Protein AF-A0A0K2RCK7-F1 (afdb_monomer_lite)

Secondary structure (DSSP, 8-state):
-EETTEE----TTS--TT-EEEEETTPBP-SEEEEEEEEEEEEE-HHHHS--SPEE--TT-EE-TT-EEEEEEEEEEEEE-GGGSHHHHHHHHHHHHHHHHHHHHHHHHHHHHHHHHHHHHHHHHHHHHHHHHTTHHHHHHHH-GGGTSSS------

Sequence (157 aa):
MVRDGTAQDVDLQDVVRDDVLVLRVGDQVPADASIIDGEGLELDESLLTGESHPVSKGPGSEVLSGSSVVAGNGRARVVRVGADSFASKLTAEAKRFSMVNSEIRNSLNRILRWITWLLPPVMILVINGQMQASGGWEQAITTGSWRTASVGRSPAS

Radius of gyration: 34.97 Å; chains: 1; bounding box: 82×31×82 Å

Foldseek 3Di:
DADPNDDDDDDLQPDDAFDKDKADAFDFASAKWFFQAWDQWWKQCCVPPVDRDTDGDGHRDIDAGGIGTHDTIGMTGHHGGDCRGSVNVVVVVVVVVVVVVVVVVVVVVVVVVVCVVVVVVVVVVVVQVVQVVVPHPVCCVVVVCVVVVPPPDDDDD

Structure (mmCIF, N/CA/C/O backbone):
data_AF-A0A0K2RCK7-F1
#
_entry.id   AF-A0A0K2RCK7-F1
#
loop_
_atom_site.group_PDB
_atom_site.id
_atom_site.type_symbol
_atom_site.label_atom_id
_atom_site.label_alt_id
_atom_site.label_comp_id
_atom_site.label_asym_id
_atom_site.label_entity_id
_atom_site.label_seq_id
_atom_site.pdbx_PDB_ins_code
_atom_site.Cartn_x
_atom_site.Cartn_y
_atom_site.Cartn_z
_atom_site.occupancy
_atom_site.B_iso_or_equiv
_atom_site.auth_seq_id
_atom_site.auth_comp_id
_atom_site.auth_asym_id
_atom_site.auth_atom_id
_atom_site.pdbx_PDB_model_num
ATOM 1 N N . MET A 1 1 ? -8.152 -10.783 17.157 1.00 60.12 1 MET A N 1
ATOM 2 C CA . MET A 1 1 ? -9.585 -10.578 16.793 1.00 60.12 1 MET A CA 1
ATOM 3 C C . MET A 1 1 ? -10.462 -11.240 17.848 1.00 60.12 1 MET A C 1
ATOM 5 O O . MET A 1 1 ? -9.941 -12.082 18.566 1.00 60.12 1 MET A O 1
ATOM 9 N N . VAL A 1 2 ? -11.741 -10.881 17.995 1.00 62.03 2 VAL A N 1
ATOM 10 C CA . VAL A 1 2 ? -12.677 -11.591 18.890 1.00 62.03 2 VAL A CA 1
ATOM 11 C C . VAL A 1 2 ? -13.760 -12.263 18.056 1.00 62.03 2 VAL A C 1
ATOM 13 O O . VAL A 1 2 ? -14.594 -11.576 17.469 1.00 62.03 2 VAL A O 1
ATOM 16 N N . ARG A 1 3 ? -13.760 -13.599 18.049 1.00 55.53 3 ARG A N 1
ATOM 17 C CA . ARG A 1 3 ? -14.772 -14.448 17.403 1.00 55.53 3 ARG A CA 1
ATOM 18 C C . ARG A 1 3 ? -15.379 -15.365 18.466 1.00 55.53 3 ARG A C 1
ATOM 20 O O . ARG A 1 3 ? -14.655 -15.893 19.311 1.00 55.53 3 ARG A O 1
ATOM 27 N N . ASP A 1 4 ? -16.708 -15.452 18.512 1.00 51.56 4 ASP A N 1
ATOM 28 C CA . ASP A 1 4 ? -17.462 -16.218 19.524 1.00 51.56 4 ASP A CA 1
ATOM 29 C C . ASP A 1 4 ? -17.114 -15.875 20.990 1.00 51.56 4 ASP A C 1
ATOM 31 O O . ASP A 1 4 ? -17.177 -16.711 21.887 1.00 51.56 4 ASP A O 1
ATOM 35 N N . GLY A 1 5 ? -16.712 -14.625 21.249 1.00 55.62 5 GLY A N 1
ATOM 36 C CA . GLY A 1 5 ? -16.328 -14.159 22.588 1.00 55.62 5 GLY A CA 1
ATOM 37 C C . GLY A 1 5 ? -14.912 -14.548 23.029 1.00 55.62 5 GLY A C 1
ATOM 38 O O . GLY A 1 5 ? -14.517 -14.212 24.143 1.00 55.62 5 GLY A O 1
ATOM 39 N N . THR A 1 6 ? -14.122 -15.190 22.163 1.00 40.62 6 THR A N 1
ATOM 40 C CA . THR A 1 6 ? -12.718 -15.540 22.433 1.00 40.62 6 THR A CA 1
ATOM 41 C C . THR A 1 6 ? -11.759 -14.712 21.585 1.00 40.62 6 THR A C 1
ATOM 43 O O . THR A 1 6 ? -11.990 -14.499 20.395 1.00 40.62 6 THR A O 1
ATOM 46 N N . ALA A 1 7 ? -10.683 -14.217 22.204 1.00 55.34 7 ALA A N 1
ATOM 47 C CA . ALA A 1 7 ? -9.612 -13.537 21.487 1.00 55.34 7 ALA A CA 1
ATOM 48 C C . ALA A 1 7 ? -8.746 -14.579 20.765 1.00 55.34 7 ALA A C 1
ATOM 50 O O . ALA A 1 7 ? -8.144 -15.428 21.418 1.00 55.34 7 ALA A O 1
ATOM 51 N N . GLN A 1 8 ? -8.699 -14.517 19.436 1.00 58.69 8 GLN A N 1
ATOM 52 C CA . GLN A 1 8 ? -7.901 -15.410 18.597 1.00 58.69 8 GLN A CA 1
ATOM 53 C C . GLN A 1 8 ? -7.048 -14.593 17.622 1.00 58.69 8 GLN A C 1
ATOM 55 O O . GLN A 1 8 ? -7.506 -13.568 17.093 1.00 58.69 8 GLN A O 1
ATOM 60 N N . ASP A 1 9 ? -5.813 -15.048 17.414 1.00 56.22 9 ASP A N 1
ATOM 61 C CA . ASP A 1 9 ? -4.988 -14.641 16.278 1.00 56.22 9 ASP A CA 1
ATOM 62 C C . ASP A 1 9 ? -5.434 -15.458 15.073 1.00 56.22 9 ASP A C 1
ATOM 64 O O . ASP A 1 9 ? -5.393 -16.688 15.088 1.00 56.22 9 ASP A O 1
ATOM 68 N N . VAL A 1 10 ? -5.941 -14.761 14.066 1.00 60.69 10 VAL A N 1
ATOM 69 C CA . VAL A 1 10 ? -6.530 -15.342 12.863 1.00 60.69 10 VAL A CA 1
ATOM 70 C C . VAL A 1 10 ? -5.752 -14.781 11.682 1.00 60.69 10 VAL A C 1
ATOM 72 O O . VAL A 1 10 ? -5.431 -13.591 11.667 1.00 60.69 10 VAL A O 1
ATOM 75 N N . ASP A 1 11 ? -5.411 -15.644 10.728 1.00 58.84 11 ASP A N 1
ATOM 76 C CA . ASP A 1 11 ? -4.653 -15.258 9.540 1.00 58.84 11 ASP A CA 1
ATOM 77 C C . ASP A 1 11 ? -5.452 -14.225 8.720 1.00 58.84 11 ASP A C 1
ATOM 79 O O . ASP A 1 11 ? -6.686 -14.218 8.719 1.00 58.84 11 ASP A O 1
ATOM 83 N N . LEU A 1 12 ? -4.756 -13.344 7.999 1.00 59.97 12 LEU A N 1
ATOM 84 C CA . LEU A 1 12 ? -5.340 -12.254 7.199 1.00 59.97 12 LEU A CA 1
ATOM 85 C C . LEU A 1 12 ? -6.412 -12.743 6.207 1.00 59.97 12 LEU A C 1
ATOM 87 O O . LEU A 1 12 ? -7.308 -11.995 5.821 1.00 59.97 12 LEU A O 1
ATOM 91 N N . GLN A 1 13 ? -6.300 -14.002 5.796 1.00 59.56 13 GLN A N 1
ATOM 92 C CA . GLN A 1 13 ? -7.151 -14.688 4.821 1.00 59.56 13 GLN A CA 1
ATOM 93 C C . GLN A 1 13 ? -8.458 -15.229 5.425 1.00 59.56 13 GLN A C 1
ATOM 95 O O . GLN A 1 13 ? -9.406 -15.475 4.682 1.00 59.56 13 GLN A O 1
ATOM 100 N N . ASP A 1 14 ? -8.535 -15.350 6.750 1.00 64.81 14 ASP A N 1
ATOM 101 C CA . ASP A 1 14 ? -9.687 -15.904 7.470 1.00 64.81 14 ASP A CA 1
ATOM 102 C C . ASP A 1 14 ? -10.597 -14.814 8.075 1.00 64.81 14 ASP A C 1
ATOM 104 O O . ASP A 1 14 ? -11.616 -15.126 8.701 1.00 64.81 14 ASP A O 1
ATOM 108 N N . VAL A 1 15 ? -10.253 -13.534 7.872 1.00 72.88 15 VAL A N 1
ATOM 109 C CA . VAL A 1 15 ? -11.045 -12.377 8.316 1.00 72.88 15 VAL A CA 1
ATOM 110 C C . VAL A 1 15 ? -12.307 -12.253 7.470 1.00 72.88 15 VAL A C 1
ATOM 112 O O . VAL A 1 15 ? -12.238 -12.101 6.246 1.00 72.88 15 VAL A O 1
ATOM 115 N N . VAL A 1 16 ? -13.470 -12.252 8.119 1.00 77.88 16 VAL A N 1
ATOM 116 C CA . VAL A 1 16 ? -14.769 -12.074 7.464 1.00 77.88 16 VAL A CA 1
ATOM 117 C C . VAL A 1 16 ? -15.448 -10.776 7.886 1.00 77.88 16 VAL A C 1
ATOM 119 O O . VAL A 1 16 ? -15.090 -10.113 8.859 1.00 77.88 16 VAL A O 1
ATOM 122 N N . ARG A 1 17 ? -16.436 -10.366 7.088 1.00 81.81 17 ARG A N 1
ATOM 123 C CA . ARG A 1 17 ? -17.260 -9.196 7.390 1.00 81.81 17 ARG A CA 1
ATOM 124 C C . ARG A 1 17 ? -17.952 -9.370 8.744 1.00 81.81 17 ARG A C 1
ATOM 126 O O . ARG A 1 17 ? -18.336 -10.481 9.090 1.00 81.81 17 ARG A O 1
ATOM 133 N N . ASP A 1 18 ? -18.125 -8.263 9.461 1.00 82.25 18 ASP A N 1
ATOM 134 C CA . ASP A 1 18 ? -18.703 -8.194 10.809 1.00 82.25 18 ASP A CA 1
ATOM 135 C C . ASP A 1 18 ? -17.843 -8.782 11.941 1.00 82.25 18 ASP A C 1
ATOM 137 O O . ASP A 1 18 ? -18.234 -8.674 13.107 1.00 82.25 18 ASP A O 1
ATOM 141 N N . ASP A 1 19 ? -16.641 -9.292 11.649 1.00 83.56 19 ASP A N 1
ATOM 142 C CA . ASP A 1 19 ? -15.682 -9.648 12.696 1.00 83.56 19 ASP A CA 1
ATOM 143 C C . ASP A 1 19 ? -15.283 -8.419 13.521 1.00 83.56 19 ASP A C 1
ATOM 145 O O . ASP A 1 19 ? -15.206 -7.290 13.023 1.00 83.56 19 ASP A O 1
ATOM 149 N N . VAL A 1 20 ? -15.004 -8.636 14.809 1.00 85.88 20 VAL A N 1
ATOM 150 C CA . VAL A 1 20 ? -14.527 -7.576 15.700 1.00 85.88 20 VAL A CA 1
ATOM 151 C C . VAL A 1 20 ? -13.023 -7.700 15.885 1.00 85.88 20 VAL A C 1
ATOM 153 O O . VAL A 1 20 ? -12.511 -8.612 16.539 1.00 85.88 20 VAL A O 1
ATOM 156 N N . LEU A 1 21 ? -12.305 -6.737 15.331 1.00 84.38 21 LEU A N 1
ATOM 157 C CA . LEU A 1 21 ? -10.885 -6.540 15.545 1.00 84.38 21 LEU A CA 1
ATOM 158 C C . LEU A 1 21 ? -10.673 -5.864 16.896 1.00 84.38 21 LEU A C 1
ATOM 160 O O . LEU A 1 21 ? -11.400 -4.947 17.275 1.00 84.38 21 LEU A O 1
ATOM 164 N N . VAL A 1 22 ? -9.664 -6.333 17.619 1.00 87.31 22 VAL A N 1
ATOM 165 C CA . VAL A 1 22 ? -9.137 -5.649 18.799 1.00 87.31 22 VAL A CA 1
ATOM 166 C C . VAL A 1 22 ? -7.829 -5.041 18.341 1.00 87.31 22 VAL A C 1
ATOM 168 O O . VAL A 1 22 ? -6.965 -5.780 17.885 1.00 87.31 22 VAL A O 1
ATOM 171 N N . LEU A 1 23 ? -7.747 -3.719 18.405 1.00 87.00 23 LEU A N 1
ATOM 172 C CA . LEU A 1 23 ? -6.626 -2.923 17.938 1.00 87.00 23 LEU A CA 1
ATOM 173 C C . LEU A 1 23 ? -5.795 -2.495 19.144 1.00 87.00 23 LEU A C 1
ATOM 175 O O . LEU A 1 23 ? -6.315 -1.876 20.080 1.00 87.00 23 LEU A O 1
ATOM 179 N N . ARG A 1 24 ? -4.509 -2.834 19.127 1.00 87.69 24 ARG A N 1
ATOM 180 C CA . ARG A 1 24 ? -3.520 -2.442 20.134 1.00 87.69 24 ARG A CA 1
ATOM 181 C C . ARG A 1 24 ? -2.309 -1.834 19.453 1.00 87.69 24 ARG A C 1
ATOM 183 O O . ARG A 1 24 ? -2.044 -2.112 18.291 1.00 87.69 24 ARG A O 1
ATOM 190 N N . VAL A 1 25 ? -1.562 -1.022 20.193 1.00 89.12 25 VAL A N 1
ATOM 191 C CA . VAL A 1 25 ? -0.305 -0.441 19.707 1.00 89.12 25 VAL A CA 1
ATOM 192 C C . VAL A 1 25 ? 0.615 -1.529 19.153 1.00 89.12 25 VAL A C 1
ATOM 194 O O . VAL A 1 25 ? 0.902 -2.508 19.840 1.00 89.12 25 VAL A O 1
ATOM 197 N N . GLY A 1 26 ? 1.083 -1.326 17.922 1.00 83.88 26 GLY A N 1
ATOM 198 C CA . GLY A 1 26 ? 1.907 -2.274 17.175 1.00 83.88 26 GL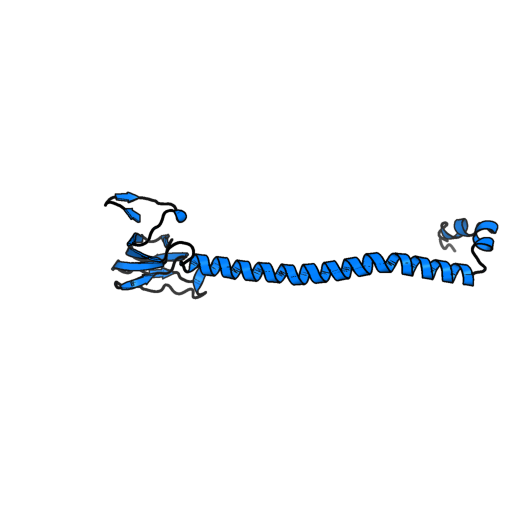Y A CA 1
ATOM 199 C C . GLY A 1 26 ? 1.122 -3.215 16.258 1.00 83.88 26 GLY A C 1
ATOM 200 O O . GLY A 1 26 ? 1.736 -3.835 15.393 1.00 83.88 26 GLY A O 1
ATOM 201 N N . ASP A 1 27 ? -0.205 -3.295 16.389 1.00 83.50 27 ASP A N 1
ATOM 202 C CA . ASP A 1 27 ? -1.025 -4.122 15.507 1.00 83.50 27 ASP A CA 1
ATOM 203 C C . ASP A 1 27 ? -1.168 -3.466 14.131 1.00 83.50 27 ASP A C 1
ATOM 205 O O . ASP A 1 27 ? -1.424 -2.263 14.006 1.00 83.50 27 ASP A O 1
ATOM 209 N N . GLN A 1 28 ? -1.066 -4.287 13.088 1.00 83.88 28 GLN A N 1
ATOM 210 C CA . GLN A 1 28 ? -1.430 -3.891 11.735 1.00 83.88 28 GLN A CA 1
ATOM 211 C C . GLN A 1 28 ? -2.887 -4.257 11.465 1.00 83.88 28 GLN A C 1
ATOM 213 O O . GLN A 1 28 ? -3.346 -5.352 11.793 1.00 83.88 28 GLN A O 1
ATOM 218 N N . VAL A 1 29 ? -3.619 -3.346 10.833 1.00 84.75 29 VAL A N 1
ATOM 219 C CA . VAL A 1 29 ? -5.031 -3.537 10.522 1.00 84.75 29 VAL A CA 1
ATOM 220 C C . VAL A 1 29 ? -5.164 -4.443 9.287 1.00 84.75 29 VAL A C 1
ATOM 222 O O . VAL A 1 29 ? -4.743 -4.048 8.196 1.00 84.75 29 VAL A O 1
ATOM 225 N N . PRO A 1 30 ? -5.774 -5.637 9.406 1.00 78.94 30 PRO A N 1
ATOM 226 C CA . PRO A 1 30 ? -5.828 -6.609 8.314 1.00 78.94 30 PRO A CA 1
ATOM 227 C C . PRO A 1 30 ? -6.915 -6.311 7.268 1.00 78.94 30 PRO A C 1
ATOM 229 O O . PRO A 1 30 ? -6.833 -6.776 6.135 1.00 78.94 30 PRO A O 1
ATOM 232 N N . ALA A 1 31 ? -7.951 -5.556 7.636 1.00 83.00 31 ALA A N 1
ATOM 233 C CA . ALA A 1 31 ? -9.152 -5.342 6.832 1.00 83.00 31 ALA A CA 1
ATOM 234 C C . ALA A 1 31 ? -9.751 -3.957 7.114 1.00 83.00 31 ALA A C 1
ATOM 236 O O . ALA A 1 31 ? -9.573 -3.431 8.212 1.00 83.00 31 ALA A O 1
ATOM 237 N N . ASP A 1 32 ? -10.478 -3.374 6.154 1.00 86.25 32 ASP A N 1
ATOM 238 C CA . ASP A 1 32 ? -11.104 -2.070 6.393 1.00 86.25 32 ASP A CA 1
ATOM 239 C C . ASP A 1 32 ? -12.233 -2.247 7.419 1.00 86.25 32 ASP A C 1
ATOM 241 O O . ASP A 1 32 ? -13.127 -3.090 7.257 1.00 86.25 32 ASP A O 1
ATOM 245 N N . ALA A 1 33 ? -12.195 -1.453 8.483 1.00 88.81 33 ALA A N 1
ATOM 246 C CA . ALA A 1 33 ? -13.053 -1.617 9.648 1.00 88.81 33 ALA A CA 1
ATOM 247 C C . ALA A 1 33 ? -13.591 -0.273 10.149 1.00 88.81 33 ALA A C 1
ATOM 249 O O . ALA A 1 33 ? -13.000 0.771 9.916 1.00 88.81 33 ALA A O 1
ATOM 250 N N . SER A 1 34 ? -14.714 -0.279 10.860 1.00 90.81 34 SER A N 1
ATOM 251 C CA . SER A 1 34 ? -15.283 0.903 11.513 1.00 90.81 34 SER A CA 1
ATOM 252 C C . SER A 1 34 ? -15.101 0.798 13.022 1.00 90.81 34 SER A C 1
ATOM 254 O O . SER A 1 34 ? -15.413 -0.238 13.612 1.00 90.81 34 SER A O 1
ATOM 256 N N . ILE A 1 35 ? -14.581 1.848 13.655 1.00 91.06 35 ILE A N 1
ATOM 257 C CA . ILE A 1 35 ? -14.315 1.867 15.097 1.00 91.06 35 ILE A CA 1
ATOM 258 C C . ILE A 1 35 ? -15.638 1.789 15.859 1.00 91.06 35 ILE A C 1
ATOM 260 O O . ILE A 1 35 ? -16.524 2.621 15.676 1.00 91.06 35 ILE A O 1
ATOM 264 N N . ILE A 1 36 ? -15.754 0.795 16.735 1.00 89.00 36 ILE A N 1
ATOM 265 C CA . ILE A 1 36 ? -16.875 0.631 17.661 1.00 89.00 36 ILE A CA 1
ATOM 266 C C . ILE A 1 36 ? -16.611 1.462 18.919 1.00 89.00 36 ILE A C 1
ATOM 268 O O . ILE A 1 36 ? -17.448 2.264 19.323 1.00 89.00 36 ILE A O 1
ATOM 272 N N . ASP A 1 37 ? -15.440 1.265 19.521 1.00 87.75 37 ASP A N 1
ATOM 273 C CA . ASP A 1 37 ? -14.996 1.923 20.746 1.00 87.75 37 ASP A CA 1
ATOM 274 C C . ASP A 1 37 ? -13.465 2.029 20.763 1.00 87.75 37 ASP A C 1
ATOM 276 O O . ASP A 1 37 ? -12.775 1.342 20.007 1.00 87.75 37 ASP A O 1
ATOM 280 N N . GLY A 1 38 ? -12.928 2.925 21.586 1.00 84.50 38 GLY A N 1
ATOM 281 C CA . GLY A 1 38 ? -11.488 3.076 21.754 1.00 84.50 38 GLY A CA 1
ATOM 282 C C . GLY A 1 38 ? -11.105 4.372 22.450 1.00 84.50 38 GLY A C 1
ATOM 283 O O . GLY A 1 38 ? -11.834 5.365 22.392 1.00 84.50 38 GLY A O 1
ATOM 284 N N . GLU A 1 39 ? -9.946 4.355 23.099 1.00 85.44 39 GLU A N 1
ATOM 285 C CA . GLU A 1 39 ? -9.372 5.501 23.799 1.00 85.44 39 GLU A CA 1
ATOM 286 C C . GLU A 1 39 ? -8.034 5.880 23.163 1.00 85.44 39 GLU A C 1
ATOM 288 O O . GLU A 1 39 ? -7.092 5.084 23.135 1.00 85.44 39 GLU A O 1
ATOM 293 N N . GLY A 1 40 ? -7.963 7.110 22.642 1.00 84.50 40 GLY A N 1
ATOM 294 C CA . GLY A 1 40 ? -6.734 7.678 22.084 1.00 84.50 40 GLY A CA 1
ATOM 295 C C . GLY A 1 40 ? -6.159 6.899 20.900 1.00 84.50 40 GLY A C 1
ATOM 296 O O . GLY A 1 40 ? -4.941 6.846 20.764 1.00 84.50 40 GLY A O 1
ATOM 297 N N . LEU A 1 41 ? -7.008 6.255 20.087 1.00 88.44 41 LEU A N 1
ATOM 298 C CA . LEU A 1 41 ? -6.557 5.448 18.957 1.00 88.44 41 LEU A CA 1
ATOM 299 C C . LEU A 1 41 ? -5.942 6.342 17.871 1.00 88.44 41 LEU A C 1
ATOM 301 O O . LEU A 1 41 ? -6.627 7.167 17.261 1.00 88.44 41 LEU A O 1
ATOM 305 N N . GLU A 1 42 ? -4.657 6.138 17.611 1.00 89.50 42 GLU A N 1
ATOM 306 C CA . GLU A 1 42 ? -3.920 6.788 16.532 1.00 89.50 42 GLU A CA 1
ATOM 307 C C . GLU A 1 42 ? -3.385 5.742 15.561 1.00 89.50 42 GLU A C 1
ATOM 309 O O . GLU A 1 42 ? -2.825 4.715 15.961 1.00 89.50 42 GLU A O 1
ATOM 314 N N . LEU A 1 43 ? -3.563 6.017 14.271 1.00 87.56 43 LEU A N 1
ATOM 315 C CA . LEU A 1 43 ? -3.204 5.122 13.181 1.00 87.56 43 LEU A CA 1
ATOM 316 C C . LEU A 1 43 ? -2.189 5.797 12.262 1.00 87.56 43 LEU A C 1
ATOM 318 O O . LEU A 1 43 ? -2.377 6.936 11.839 1.00 87.56 43 LEU A O 1
ATOM 322 N N . ASP A 1 44 ? -1.128 5.071 11.941 1.00 87.56 44 ASP A N 1
ATOM 323 C CA . ASP A 1 44 ? -0.161 5.435 10.919 1.0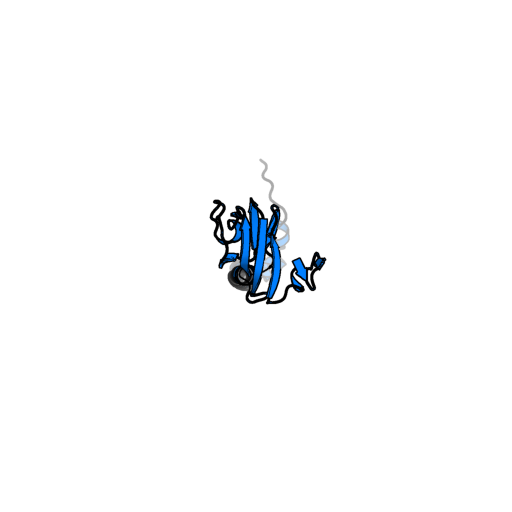0 87.56 44 ASP A CA 1
ATOM 324 C C . ASP A 1 44 ? -0.656 4.914 9.565 1.00 87.56 44 ASP A C 1
ATOM 326 O O . ASP A 1 44 ? -0.742 3.704 9.330 1.00 87.56 44 ASP A O 1
ATOM 330 N N . GLU A 1 45 ? -1.028 5.848 8.689 1.00 83.38 45 GLU A N 1
ATOM 331 C CA . GLU A 1 45 ? -1.469 5.583 7.318 1.00 83.38 45 GLU A CA 1
ATOM 332 C C . GLU A 1 45 ? -0.355 5.888 6.291 1.00 83.38 45 GLU A C 1
ATOM 334 O O . GLU A 1 45 ? -0.613 5.877 5.087 1.00 83.38 45 GLU A O 1
ATOM 339 N N . SER A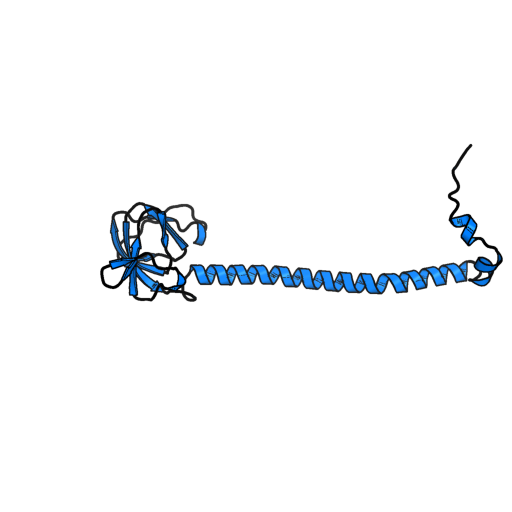 1 46 ? 0.894 6.114 6.724 1.00 78.69 46 SER A N 1
ATOM 340 C CA . SER A 1 46 ? 2.012 6.521 5.855 1.00 78.69 46 SER A CA 1
ATOM 341 C C . SER A 1 46 ? 2.303 5.537 4.725 1.00 78.69 46 SER A C 1
ATOM 343 O O . SER A 1 46 ? 2.634 5.952 3.616 1.00 78.69 46 SER A O 1
ATOM 345 N N . LEU A 1 47 ? 2.113 4.236 4.964 1.00 70.06 47 LEU A N 1
ATOM 346 C CA . LEU A 1 47 ? 2.257 3.192 3.944 1.00 70.06 47 LEU A CA 1
ATOM 347 C C . LEU A 1 47 ? 1.193 3.270 2.838 1.00 70.06 47 LEU A C 1
ATOM 349 O O . LEU A 1 47 ? 1.396 2.718 1.758 1.00 70.06 47 LEU A O 1
ATOM 353 N N . LEU A 1 48 ? 0.063 3.927 3.103 1.00 69.12 48 LEU A N 1
ATOM 354 C CA . LEU A 1 48 ? -1.091 4.004 2.209 1.00 69.12 48 LEU A CA 1
ATOM 355 C C . LEU A 1 48 ? -1.195 5.366 1.519 1.00 69.12 48 LEU A C 1
ATOM 357 O O . LEU A 1 48 ? -1.433 5.428 0.315 1.00 69.12 48 LEU A O 1
ATOM 361 N N . THR A 1 49 ? -1.035 6.450 2.277 1.00 70.06 49 THR A N 1
ATOM 362 C CA . THR A 1 49 ? -1.237 7.829 1.805 1.00 70.06 49 THR A CA 1
ATOM 363 C C . THR A 1 49 ? 0.074 8.578 1.580 1.00 70.06 49 THR A C 1
ATOM 365 O O . THR A 1 49 ? 0.085 9.589 0.883 1.00 70.06 49 THR A O 1
ATOM 368 N N . GLY A 1 50 ? 1.185 8.090 2.142 1.00 69.62 50 GLY A N 1
ATOM 369 C CA . GLY A 1 50 ? 2.465 8.800 2.161 1.00 69.62 50 GLY A CA 1
ATOM 370 C C . GLY A 1 50 ? 2.546 9.908 3.214 1.00 69.62 50 GLY A C 1
ATOM 371 O O . GLY A 1 50 ? 3.583 10.562 3.315 1.00 69.62 50 GLY A O 1
ATOM 372 N N . GLU A 1 51 ? 1.496 10.122 4.010 1.00 67.25 51 GLU A N 1
ATOM 373 C CA . GLU A 1 51 ? 1.509 11.114 5.083 1.00 67.25 51 GLU A CA 1
ATOM 374 C C . GLU A 1 51 ? 2.023 10.492 6.384 1.00 67.25 51 GLU A C 1
ATOM 376 O O . GLU A 1 51 ? 1.464 9.528 6.896 1.00 67.25 51 GLU A O 1
ATOM 381 N N . SER A 1 52 ? 3.113 11.036 6.931 1.00 67.81 52 SER A N 1
ATOM 382 C CA . SER A 1 52 ? 3.780 10.493 8.128 1.00 67.81 52 SER A CA 1
ATOM 383 C C . SER A 1 52 ? 3.153 10.917 9.459 1.00 67.81 52 SER A C 1
ATOM 385 O O . SER A 1 52 ? 3.719 10.633 10.513 1.00 67.81 52 SER A O 1
ATOM 387 N N . HIS A 1 53 ? 2.032 11.639 9.441 1.00 76.38 53 HIS A N 1
ATOM 388 C CA . HIS A 1 53 ? 1.375 12.082 10.666 1.00 76.38 53 HIS A CA 1
ATOM 389 C C . HIS A 1 53 ? 0.321 11.062 11.110 1.00 76.38 53 HIS A C 1
ATOM 391 O O . HIS A 1 53 ? -0.596 10.776 10.339 1.00 76.38 53 HIS A O 1
ATOM 397 N N . PRO A 1 54 ? 0.414 10.541 12.349 1.00 78.56 54 PRO A N 1
ATOM 398 C CA . PRO A 1 54 ? -0.626 9.702 12.925 1.00 78.56 54 PRO A CA 1
ATOM 399 C C . PRO A 1 54 ? -1.990 10.386 12.873 1.00 78.56 54 PRO A C 1
ATOM 401 O O . PRO A 1 54 ? -2.138 11.542 13.277 1.00 78.56 54 PRO A O 1
ATOM 404 N N . VAL A 1 55 ? -2.997 9.665 12.390 1.00 81.31 55 VAL A N 1
ATOM 405 C CA . VAL A 1 55 ? -4.373 10.154 12.325 1.00 81.31 55 VAL A CA 1
ATOM 406 C C . VAL A 1 55 ? -5.131 9.617 13.531 1.00 81.31 55 VAL A C 1
ATOM 408 O O . VAL A 1 55 ? -5.312 8.407 13.681 1.00 81.31 55 VAL A O 1
ATOM 411 N N . SER A 1 56 ? -5.588 10.523 14.396 1.00 84.94 56 SER A N 1
ATOM 412 C CA . SER A 1 56 ? -6.443 10.166 15.529 1.00 84.94 56 SER A CA 1
ATOM 413 C C . SER A 1 56 ? -7.851 9.833 15.040 1.00 84.94 56 SER A C 1
ATOM 415 O O . SER A 1 56 ? -8.466 10.621 14.314 1.00 84.94 56 SER A O 1
ATOM 417 N N . LYS A 1 57 ? -8.366 8.656 15.413 1.00 82.38 57 LYS A N 1
ATOM 418 C CA . LYS A 1 57 ? -9.673 8.162 14.961 1.00 82.38 57 LYS A CA 1
ATOM 419 C C . LYS A 1 57 ? -10.531 7.755 16.154 1.00 82.38 57 LYS A C 1
ATOM 421 O O . LYS A 1 57 ? -10.099 7.015 17.032 1.00 82.38 57 LYS A O 1
ATOM 426 N N . GLY A 1 58 ? -11.766 8.250 16.170 1.00 83.69 58 GLY A N 1
ATOM 427 C CA . GLY A 1 58 ? -12.744 7.979 17.226 1.00 83.69 58 GLY A CA 1
ATOM 428 C C . GLY A 1 58 ? -13.849 7.009 16.796 1.00 83.69 58 GLY A C 1
ATOM 429 O O . GLY A 1 58 ? -13.908 6.617 15.626 1.00 83.69 58 GLY A O 1
ATOM 430 N N . PRO A 1 59 ? -14.769 6.657 17.713 1.00 86.88 59 PRO A N 1
ATOM 431 C CA . PRO A 1 59 ? -15.932 5.822 17.414 1.00 86.88 59 PRO A CA 1
ATOM 432 C C . PRO A 1 59 ? -16.699 6.300 16.173 1.00 86.88 59 PRO A C 1
ATOM 434 O O . PRO A 1 59 ? -16.939 7.493 15.997 1.00 86.88 59 PRO A O 1
ATOM 437 N N . GLY A 1 60 ? -17.060 5.365 15.294 1.00 83.44 60 GLY A N 1
ATOM 438 C CA . GLY A 1 60 ? -17.717 5.626 14.011 1.00 83.44 60 GLY A CA 1
ATOM 439 C C . GLY A 1 60 ? -16.776 5.984 12.856 1.00 83.44 60 GLY A C 1
ATOM 440 O O . GLY A 1 60 ? -17.216 5.995 11.708 1.00 83.44 60 GLY A O 1
ATOM 441 N N . SER A 1 61 ? -15.489 6.230 13.115 1.00 86.81 61 SER A N 1
ATOM 442 C CA . SER A 1 61 ? -14.507 6.486 12.054 1.00 86.81 61 SER A CA 1
ATOM 443 C C . SER A 1 61 ? -14.101 5.196 11.338 1.00 86.81 61 SER A C 1
ATOM 445 O O . SER A 1 61 ? -14.081 4.119 11.935 1.00 86.81 61 SER A O 1
ATOM 447 N N . GLU A 1 62 ? -13.758 5.306 10.056 1.00 86.12 62 GLU A N 1
ATOM 448 C CA . GLU A 1 62 ? -13.248 4.187 9.258 1.00 86.12 62 GLU A CA 1
ATOM 449 C C . GLU A 1 62 ? -11.721 4.062 9.394 1.00 86.12 62 GLU A C 1
ATOM 451 O O . GLU A 1 62 ? -10.983 5.052 9.359 1.00 86.12 62 GLU A O 1
ATOM 456 N N . VAL A 1 63 ? -11.261 2.825 9.530 1.00 86.94 63 VAL A N 1
ATOM 457 C CA . VAL A 1 63 ? -9.868 2.389 9.601 1.00 86.94 63 VAL A CA 1
ATOM 458 C C . VAL A 1 63 ? -9.561 1.616 8.330 1.00 86.94 63 VAL A C 1
ATOM 460 O O . VAL A 1 63 ? -10.324 0.729 7.941 1.00 86.94 63 VAL A O 1
ATOM 463 N N . LEU A 1 64 ? -8.450 1.955 7.686 1.00 84.00 64 LEU A N 1
ATOM 464 C CA . LEU A 1 64 ? -8.031 1.332 6.439 1.00 84.00 64 LEU A CA 1
ATOM 465 C C . LEU A 1 64 ? -7.132 0.120 6.706 1.00 84.00 64 LEU A C 1
ATOM 467 O O . LEU A 1 64 ? -6.318 0.104 7.630 1.00 84.00 64 LEU A O 1
ATOM 471 N N . SER A 1 65 ? -7.280 -0.906 5.875 1.00 82.38 65 SER A N 1
ATOM 472 C CA . SER A 1 65 ? -6.376 -2.056 5.844 1.00 82.38 65 SER A CA 1
ATOM 473 C C . SER A 1 65 ? -4.963 -1.630 5.453 1.00 82.38 65 SER A C 1
ATOM 475 O O . SER A 1 65 ? -4.767 -0.889 4.490 1.00 82.38 65 SER A O 1
ATOM 477 N N . GLY A 1 66 ? -3.969 -2.129 6.187 1.00 78.50 66 GLY A N 1
ATOM 478 C CA . GLY A 1 66 ? -2.558 -1.780 6.016 1.00 78.50 66 GLY A CA 1
ATOM 479 C C . GLY A 1 66 ? -2.063 -0.664 6.939 1.00 78.50 66 GLY A C 1
ATOM 480 O O . GLY A 1 66 ? -0.849 -0.542 7.097 1.00 78.50 66 GLY A O 1
ATOM 481 N N . SER A 1 67 ? -2.964 0.085 7.585 1.00 85.44 67 SER A N 1
ATOM 482 C CA . SER A 1 67 ? -2.611 1.035 8.645 1.00 85.44 67 SER A CA 1
ATOM 483 C C . SER A 1 67 ? -2.082 0.313 9.884 1.00 85.44 67 SER A C 1
ATOM 485 O O . SER A 1 67 ? -2.503 -0.807 10.184 1.00 85.44 67 SER A O 1
ATOM 487 N N . SER A 1 68 ? -1.201 0.972 10.633 1.00 87.88 68 SER A N 1
ATOM 488 C CA . SER A 1 68 ? -0.621 0.430 11.868 1.00 87.88 68 SER A CA 1
ATOM 489 C C . SER A 1 68 ? -1.034 1.269 13.068 1.00 87.88 68 SER A C 1
ATOM 491 O O . SER A 1 68 ? -1.028 2.495 13.004 1.00 87.88 68 SER A O 1
ATOM 493 N N . VAL A 1 69 ? -1.392 0.634 14.179 1.00 88.81 69 VAL A N 1
ATOM 494 C CA . VAL A 1 69 ? -1.775 1.351 15.402 1.00 88.81 69 VAL A CA 1
ATOM 495 C C . VAL A 1 69 ? -0.515 1.860 16.097 1.00 88.81 69 VAL A C 1
ATOM 497 O O . VAL A 1 69 ? 0.326 1.072 16.532 1.00 88.81 69 VAL A O 1
ATOM 500 N N . VAL A 1 70 ? -0.389 3.177 16.232 1.00 89.31 70 VAL A N 1
ATOM 501 C CA . VAL A 1 70 ? 0.772 3.836 16.857 1.00 89.31 70 VAL A CA 1
ATOM 502 C C . VAL A 1 70 ? 0.512 4.242 18.303 1.00 89.31 70 VAL A C 1
ATOM 504 O O . VAL A 1 70 ? 1.439 4.219 19.111 1.00 89.31 70 VAL A O 1
ATOM 507 N N . ALA A 1 71 ? -0.736 4.544 18.660 1.00 89.88 71 ALA A N 1
ATOM 508 C CA . ALA A 1 71 ? -1.121 4.840 20.036 1.00 89.88 71 ALA A CA 1
ATOM 509 C C . ALA A 1 71 ? -2.566 4.415 20.330 1.00 89.88 71 ALA A C 1
ATOM 511 O O . ALA A 1 71 ? -3.384 4.241 19.424 1.00 89.88 71 ALA A O 1
ATOM 512 N N . GLY A 1 72 ? -2.862 4.249 21.620 1.00 89.44 72 GLY A N 1
ATOM 513 C CA . GLY A 1 72 ? -4.194 3.913 22.112 1.00 89.44 72 GLY A CA 1
ATOM 514 C C . GLY A 1 72 ? -4.587 2.450 21.936 1.00 89.44 72 GLY A C 1
ATOM 515 O O . GLY A 1 72 ? -3.773 1.564 21.662 1.00 89.44 72 GLY A O 1
ATOM 516 N N . ASN A 1 73 ? -5.866 2.185 22.161 1.00 88.69 73 ASN A N 1
ATOM 517 C CA . ASN A 1 73 ? -6.478 0.887 21.919 1.00 88.69 73 ASN A CA 1
ATOM 518 C C . ASN A 1 73 ? -7.946 1.071 21.542 1.00 88.69 73 ASN A C 1
ATOM 520 O O . ASN A 1 73 ? -8.547 2.114 21.808 1.00 88.69 73 ASN A O 1
ATOM 524 N N . GLY A 1 74 ? -8.525 0.055 20.917 1.00 90.12 74 GLY A N 1
ATOM 525 C CA . GLY A 1 74 ? -9.940 0.081 20.591 1.00 90.12 74 GLY A CA 1
ATOM 526 C C . GLY A 1 74 ? -10.424 -1.193 19.936 1.00 90.12 74 GLY A C 1
ATOM 527 O O . GLY A 1 74 ? -9.670 -2.140 19.696 1.00 90.12 74 GLY A O 1
ATOM 528 N N . ARG A 1 75 ? -11.714 -1.215 19.638 1.00 88.62 75 ARG A N 1
ATOM 529 C CA . ARG A 1 75 ? -12.367 -2.284 18.896 1.00 88.62 75 ARG A CA 1
ATOM 530 C C . ARG A 1 75 ? -12.925 -1.724 17.608 1.00 88.62 75 ARG A C 1
ATOM 532 O O . ARG A 1 75 ? -13.569 -0.678 17.603 1.00 88.62 75 ARG A O 1
ATOM 539 N N . ALA A 1 76 ? -12.733 -2.450 16.518 1.00 89.19 76 ALA A N 1
ATOM 540 C CA . ALA A 1 76 ? -13.261 -2.076 15.215 1.00 89.19 76 ALA A CA 1
ATOM 541 C C . ALA A 1 76 ? -14.018 -3.249 14.593 1.00 89.19 76 ALA A C 1
ATOM 543 O O . ALA A 1 76 ? -13.615 -4.399 14.731 1.00 89.19 76 ALA A O 1
ATOM 544 N N . ARG A 1 77 ? -15.132 -2.968 13.921 1.00 89.50 77 ARG A N 1
ATOM 545 C CA . ARG A 1 77 ? -15.909 -3.955 13.170 1.00 89.50 77 ARG A CA 1
ATOM 546 C C . ARG A 1 77 ? -15.465 -3.972 11.723 1.00 89.50 77 ARG A C 1
ATOM 548 O O . ARG A 1 77 ? -15.488 -2.932 11.076 1.00 89.50 77 ARG A O 1
ATOM 555 N N . VAL A 1 78 ? -15.145 -5.140 11.193 1.00 87.81 78 VAL A N 1
ATOM 556 C CA . VAL A 1 78 ? -14.760 -5.307 9.794 1.00 87.81 78 VAL A CA 1
ATOM 557 C C . VAL A 1 78 ? -15.930 -4.977 8.865 1.00 87.81 78 VAL A C 1
ATOM 559 O O . VAL A 1 78 ? -17.001 -5.579 8.949 1.00 87.81 78 VAL A O 1
ATOM 562 N N . VAL A 1 79 ? -15.708 -4.038 7.944 1.00 85.12 79 VAL A N 1
ATOM 563 C CA . VAL A 1 79 ? -16.699 -3.586 6.954 1.00 85.12 79 VAL A CA 1
ATOM 564 C C . VAL A 1 79 ? -16.401 -4.172 5.571 1.00 85.12 79 VAL A C 1
ATOM 566 O O . VAL A 1 79 ? -17.343 -4.535 4.852 1.00 85.12 79 VAL A O 1
ATOM 569 N N . ARG A 1 80 ? -15.114 -4.296 5.205 1.00 78.06 80 ARG A N 1
ATOM 570 C CA . ARG A 1 80 ? -14.637 -4.867 3.930 1.00 78.06 80 ARG A CA 1
ATOM 571 C C . ARG A 1 80 ? -13.419 -5.770 4.135 1.00 78.06 80 ARG A C 1
ATOM 573 O O . ARG A 1 80 ? -12.512 -5.419 4.879 1.00 78.06 80 ARG A O 1
ATOM 580 N N . VAL A 1 81 ? -13.387 -6.895 3.417 1.00 77.94 81 VAL A N 1
ATOM 581 C CA . VAL A 1 81 ? -12.336 -7.931 3.488 1.00 77.94 81 VAL A CA 1
ATOM 582 C C . VAL A 1 81 ? -11.807 -8.300 2.102 1.00 77.94 81 VAL A C 1
ATOM 584 O O . VAL A 1 81 ? -12.467 -8.054 1.091 1.00 77.94 81 VAL A O 1
ATOM 587 N N . GLY A 1 82 ? -10.625 -8.922 2.049 1.00 68.75 82 GLY A N 1
ATOM 588 C CA . GLY A 1 82 ? -10.083 -9.533 0.831 1.00 68.75 82 GLY A CA 1
ATOM 589 C C . GLY A 1 82 ? -9.949 -8.553 -0.337 1.00 68.75 82 GLY A C 1
ATOM 590 O O . GLY A 1 82 ? -9.438 -7.449 -0.166 1.00 68.75 82 GLY A O 1
ATOM 591 N N . ALA A 1 83 ? -10.436 -8.937 -1.522 1.00 62.72 83 ALA A N 1
ATOM 592 C CA . ALA A 1 83 ? -10.329 -8.152 -2.759 1.00 62.72 83 ALA A CA 1
ATOM 593 C C . ALA A 1 83 ? -10.990 -6.759 -2.697 1.00 62.72 83 ALA A C 1
ATOM 595 O O . ALA A 1 83 ? -10.640 -5.881 -3.488 1.00 62.72 83 ALA A O 1
ATOM 596 N N . ASP A 1 84 ? -11.908 -6.544 -1.751 1.00 63.03 84 ASP A N 1
ATOM 597 C CA . ASP A 1 84 ? -12.587 -5.262 -1.552 1.00 63.03 84 ASP A CA 1
ATOM 598 C C . ASP A 1 84 ? -11.868 -4.332 -0.561 1.00 63.03 84 ASP A C 1
ATOM 600 O O . ASP A 1 84 ? -12.236 -3.157 -0.462 1.00 63.03 84 ASP A O 1
ATOM 604 N N . SER A 1 85 ? -10.839 -4.833 0.135 1.00 67.00 85 SER A N 1
ATOM 605 C CA . SER A 1 85 ? -10.010 -4.060 1.068 1.00 67.00 85 SER A CA 1
ATOM 606 C C . SER A 1 85 ? -9.065 -3.092 0.347 1.00 67.00 85 SER A C 1
ATOM 608 O O . SER A 1 85 ? -8.583 -3.361 -0.762 1.00 67.00 85 SER A O 1
ATOM 610 N N . PHE A 1 86 ? -8.770 -1.959 0.986 1.00 66.12 86 PHE A N 1
ATOM 611 C CA . PHE A 1 86 ? -7.854 -0.947 0.461 1.00 66.12 86 PHE A CA 1
ATOM 612 C C . PHE A 1 86 ? -6.454 -1.507 0.132 1.00 66.12 86 PHE A C 1
ATOM 614 O O . PHE A 1 86 ? -5.940 -1.275 -0.965 1.00 66.12 86 PHE A O 1
ATOM 621 N N . ALA A 1 87 ? -5.874 -2.330 1.011 1.00 63.22 87 ALA A N 1
ATOM 622 C CA . ALA A 1 87 ? -4.562 -2.951 0.803 1.00 63.22 87 ALA A CA 1
ATOM 623 C C . ALA A 1 87 ? -4.511 -3.871 -0.435 1.00 63.22 87 ALA A C 1
ATOM 625 O O . ALA A 1 87 ? -3.521 -3.890 -1.178 1.00 63.22 87 ALA A O 1
ATOM 626 N N 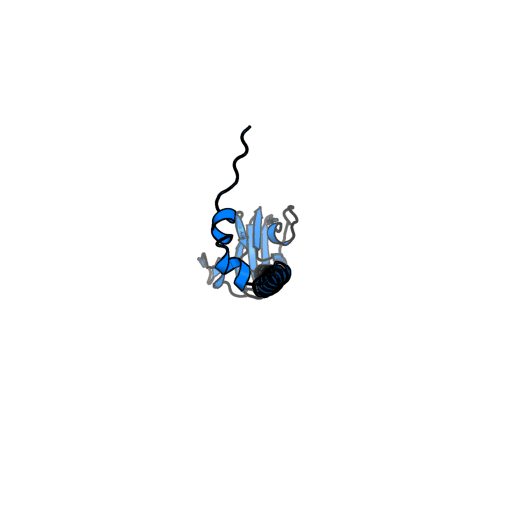. SER A 1 88 ? -5.595 -4.605 -0.710 1.00 61.12 88 SER A N 1
ATOM 627 C CA . SER A 1 88 ? -5.684 -5.464 -1.899 1.00 61.12 88 SER A CA 1
ATOM 628 C C . SER A 1 88 ? -5.783 -4.653 -3.189 1.00 61.12 88 SER A C 1
ATOM 630 O O . SER A 1 88 ? -5.169 -5.022 -4.194 1.00 61.12 88 SER A O 1
ATOM 632 N N . LYS A 1 89 ? -6.488 -3.514 -3.163 1.00 61.72 89 LYS A N 1
ATOM 633 C CA . LYS A 1 89 ? -6.528 -2.578 -4.297 1.00 61.72 89 LYS A CA 1
ATOM 634 C C . LYS A 1 89 ? -5.156 -1.970 -4.569 1.00 61.72 89 LYS A C 1
ATOM 636 O O . LYS A 1 89 ? -4.723 -1.998 -5.718 1.00 61.72 89 LYS A O 1
ATOM 641 N N . LEU A 1 90 ? -4.439 -1.538 -3.530 1.00 59.66 90 LEU A N 1
ATOM 642 C CA . LEU A 1 90 ? -3.089 -0.984 -3.664 1.00 59.66 90 LEU A CA 1
ATOM 643 C C . LEU A 1 90 ? -2.106 -2.011 -4.251 1.00 59.66 90 LEU A C 1
ATOM 645 O O . LEU A 1 90 ? -1.349 -1.706 -5.171 1.00 59.66 90 LEU A O 1
ATOM 649 N N . THR A 1 91 ? -2.174 -3.265 -3.795 1.00 61.62 91 THR A N 1
ATOM 650 C CA . THR A 1 91 ? -1.350 -4.361 -4.334 1.00 61.62 91 THR A CA 1
ATOM 651 C C . THR A 1 91 ? -1.699 -4.677 -5.793 1.00 61.62 91 THR A C 1
ATOM 653 O O . THR A 1 91 ? -0.811 -4.887 -6.625 1.00 61.62 91 THR A O 1
ATOM 656 N N . ALA A 1 92 ? -2.990 -4.693 -6.138 1.00 61.34 92 ALA A N 1
ATOM 657 C CA . ALA A 1 92 ? -3.442 -4.900 -7.511 1.00 61.34 92 ALA A CA 1
ATOM 658 C C . ALA A 1 92 ? -3.001 -3.759 -8.443 1.00 61.34 92 ALA A C 1
ATOM 660 O O . ALA A 1 92 ? -2.637 -4.005 -9.595 1.00 61.34 92 ALA A O 1
ATOM 661 N N . GLU A 1 93 ? -2.990 -2.526 -7.947 1.00 57.06 93 GLU A N 1
ATOM 662 C CA . GLU A 1 93 ? -2.562 -1.344 -8.687 1.00 57.06 93 GLU A CA 1
ATOM 663 C C . GLU A 1 93 ? -1.037 -1.317 -8.875 1.00 57.06 93 GLU A C 1
ATOM 665 O O . GLU A 1 93 ? -0.562 -1.181 -10.003 1.00 57.06 93 GLU A O 1
ATOM 670 N N . ALA A 1 94 ? -0.256 -1.625 -7.835 1.00 57.44 94 ALA A N 1
ATOM 671 C CA . ALA A 1 94 ? 1.193 -1.828 -7.935 1.00 57.44 94 ALA A CA 1
ATOM 672 C C . ALA A 1 94 ? 1.565 -2.943 -8.936 1.00 57.44 94 ALA A C 1
ATOM 674 O O . ALA A 1 94 ? 2.526 -2.822 -9.702 1.00 57.44 94 ALA A O 1
ATOM 675 N N . LYS A 1 95 ? 0.762 -4.014 -9.010 1.00 57.44 95 LYS A N 1
ATOM 676 C CA . LYS A 1 95 ? 0.924 -5.081 -10.010 1.00 57.44 95 LYS A CA 1
ATOM 677 C C . LYS A 1 95 ? 0.621 -4.613 -11.440 1.00 57.44 95 LYS A C 1
ATOM 679 O O . LYS A 1 95 ? 1.195 -5.147 -12.387 1.00 57.44 95 LYS A O 1
ATOM 684 N N . ARG A 1 96 ? -0.230 -3.600 -11.637 1.00 57.66 96 ARG A N 1
ATOM 685 C CA . ARG A 1 96 ? -0.394 -2.968 -12.960 1.00 57.66 96 ARG A CA 1
ATOM 686 C C . ARG A 1 96 ? 0.836 -2.151 -13.344 1.00 57.66 96 ARG A C 1
ATOM 688 O O . ARG A 1 96 ? 1.257 -2.224 -14.495 1.00 57.66 96 ARG A O 1
ATOM 695 N N . PHE A 1 97 ? 1.476 -1.461 -12.400 1.00 49.12 97 PHE A N 1
ATOM 696 C CA . PHE A 1 97 ? 2.733 -0.753 -12.673 1.00 49.12 97 PHE A CA 1
ATOM 697 C C . PHE A 1 97 ? 3.882 -1.699 -13.066 1.00 49.12 97 PHE A C 1
ATOM 699 O O . PHE A 1 97 ? 4.699 -1.352 -13.922 1.00 49.12 97 PHE A O 1
ATOM 706 N N . SER A 1 98 ? 3.932 -2.925 -12.530 1.00 56.16 98 SER A N 1
ATOM 707 C CA . SER A 1 98 ? 4.933 -3.914 -12.961 1.00 56.16 98 SER A CA 1
ATOM 708 C C . SER A 1 98 ? 4.685 -4.461 -14.377 1.00 56.16 98 SER A C 1
ATOM 710 O O . SER A 1 98 ? 5.652 -4.773 -15.076 1.00 56.16 98 SER A O 1
ATOM 712 N N . MET A 1 99 ? 3.432 -4.489 -14.853 1.00 54.12 99 MET A N 1
ATOM 713 C CA . MET A 1 99 ? 3.096 -4.861 -16.239 1.00 54.12 99 MET A CA 1
ATOM 714 C C . MET A 1 99 ? 3.652 -3.856 -17.262 1.00 54.12 99 MET A C 1
ATOM 716 O O . MET A 1 99 ? 4.145 -4.271 -18.311 1.00 54.12 99 MET A O 1
ATOM 720 N N . VAL A 1 100 ? 3.671 -2.556 -16.942 1.00 55.75 100 VAL A N 1
ATOM 721 C CA . VAL A 1 100 ? 4.165 -1.498 -17.852 1.00 55.75 100 VAL A CA 1
ATOM 722 C C . VAL A 1 100 ? 5.653 -1.672 -18.186 1.00 55.75 100 VAL A C 1
ATOM 724 O O . VAL A 1 100 ? 6.070 -1.503 -19.332 1.00 55.75 100 VAL A O 1
ATOM 727 N N . ASN A 1 101 ? 6.470 -2.107 -17.222 1.00 58.94 101 ASN A N 1
ATOM 728 C CA . ASN A 1 101 ? 7.889 -2.387 -17.468 1.00 58.94 101 ASN A CA 1
ATOM 729 C C . ASN A 1 101 ? 8.120 -3.560 -18.444 1.00 58.94 101 ASN A C 1
ATOM 731 O O . ASN A 1 101 ? 9.186 -3.647 -19.061 1.00 58.94 101 ASN A O 1
ATOM 735 N N . SER A 1 102 ? 7.142 -4.457 -18.612 1.00 58.81 102 SER A N 1
ATOM 736 C CA . SER A 1 102 ? 7.231 -5.593 -19.537 1.00 58.81 102 SER A CA 1
ATOM 737 C C . SER A 1 102 ? 7.093 -5.163 -21.004 1.00 58.81 102 SER A C 1
ATOM 739 O O . SER A 1 102 ? 7.814 -5.665 -21.868 1.00 58.81 102 SER A O 1
ATOM 741 N N . GLU A 1 103 ? 6.237 -4.182 -21.302 1.00 71.75 103 GLU A N 1
ATOM 742 C CA . GLU A 1 103 ? 5.969 -3.728 -22.678 1.00 71.75 103 GLU A CA 1
ATOM 743 C C . GLU A 1 103 ? 7.177 -3.036 -23.327 1.00 71.75 103 GLU A C 1
ATOM 745 O O . GLU A 1 103 ? 7.521 -3.318 -24.483 1.00 71.75 103 GLU A O 1
ATOM 750 N N . ILE A 1 104 ? 7.886 -2.191 -22.570 1.00 75.00 104 ILE A N 1
ATOM 751 C CA . ILE A 1 104 ? 9.108 -1.521 -23.043 1.00 75.00 104 ILE A CA 1
ATOM 752 C C . ILE A 1 104 ? 10.219 -2.552 -23.287 1.00 75.00 104 ILE A C 1
ATOM 754 O O . ILE A 1 104 ? 10.855 -2.547 -24.344 1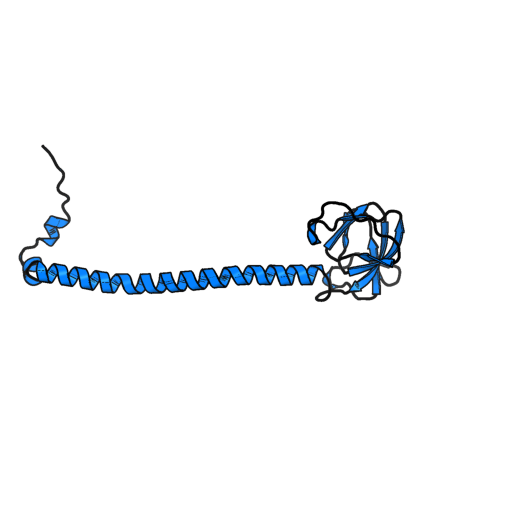.00 75.00 104 ILE A O 1
ATOM 758 N N . ARG A 1 105 ? 10.417 -3.492 -22.351 1.00 73.31 105 ARG A N 1
ATOM 759 C CA . ARG A 1 105 ? 11.402 -4.581 -22.490 1.00 73.31 105 ARG A CA 1
ATOM 760 C C . ARG A 1 105 ? 11.109 -5.467 -23.700 1.00 73.31 105 ARG A C 1
ATOM 762 O O . ARG A 1 105 ? 12.033 -5.835 -24.424 1.00 73.31 105 ARG A O 1
ATOM 769 N N . ASN A 1 106 ? 9.839 -5.777 -23.954 1.00 79.31 106 ASN A N 1
ATOM 770 C CA . ASN A 1 106 ? 9.431 -6.580 -25.104 1.00 79.31 106 ASN A CA 1
ATOM 771 C C . ASN A 1 106 ? 9.706 -5.856 -26.434 1.00 79.31 106 ASN A C 1
ATOM 773 O O . ASN A 1 106 ? 10.210 -6.456 -27.384 1.00 79.31 106 ASN A O 1
ATOM 777 N N . SER A 1 107 ? 9.448 -4.547 -26.483 1.00 82.44 107 SER A N 1
ATOM 778 C CA . SER A 1 107 ? 9.730 -3.711 -27.657 1.00 82.44 107 SER A CA 1
ATOM 779 C C . SER A 1 107 ? 11.233 -3.620 -27.948 1.00 82.44 107 SER A C 1
ATOM 781 O O . SER A 1 107 ? 11.650 -3.806 -29.092 1.00 82.44 107 SER A O 1
ATOM 783 N N . LEU A 1 108 ? 12.062 -3.444 -26.912 1.00 86.88 108 LEU A N 1
ATOM 784 C CA . LEU A 1 108 ? 13.524 -3.456 -27.030 1.00 86.88 108 LEU A CA 1
ATOM 785 C C . LEU A 1 108 ? 14.053 -4.811 -27.512 1.00 86.88 108 LEU A C 1
ATOM 787 O O . LEU A 1 108 ? 14.818 -4.861 -28.473 1.00 86.88 108 LEU A O 1
ATOM 791 N N . ASN A 1 109 ? 13.598 -5.918 -26.917 1.00 87.88 109 ASN A N 1
ATOM 792 C CA . ASN A 1 109 ? 13.992 -7.260 -27.355 1.00 87.88 109 ASN A CA 1
ATOM 793 C C . ASN A 1 109 ? 13.584 -7.540 -28.804 1.00 87.88 109 ASN A C 1
ATOM 795 O O . ASN A 1 109 ? 14.310 -8.218 -29.534 1.00 87.88 109 ASN A O 1
ATOM 799 N N . ARG A 1 110 ? 12.449 -6.996 -29.256 1.00 86.38 110 ARG A N 1
ATOM 800 C CA . ARG A 1 110 ? 12.026 -7.115 -30.651 1.00 86.38 110 ARG A CA 1
ATOM 801 C C . ARG A 1 110 ? 13.000 -6.405 -31.586 1.00 86.38 110 ARG A C 1
ATOM 803 O O . ARG A 1 110 ? 13.412 -7.018 -32.566 1.00 86.38 110 ARG A O 1
ATOM 810 N N . ILE A 1 111 ? 13.397 -5.171 -31.267 1.00 90.88 111 ILE A N 1
ATOM 811 C CA . ILE A 1 111 ? 14.375 -4.393 -32.047 1.00 90.88 111 ILE A CA 1
ATOM 812 C C . ILE A 1 111 ? 15.738 -5.094 -32.067 1.00 90.88 111 ILE A C 1
ATOM 814 O O . ILE A 1 111 ? 16.308 -5.284 -33.140 1.00 90.88 111 ILE A O 1
ATOM 818 N N . LEU A 1 112 ? 16.229 -5.544 -30.907 1.00 91.88 112 LEU A N 1
ATOM 819 C CA . LEU A 1 112 ? 17.498 -6.269 -30.809 1.00 91.88 112 LEU A CA 1
ATOM 820 C C . LEU A 1 112 ? 17.486 -7.528 -31.679 1.00 91.88 112 LEU A C 1
ATOM 822 O O . LEU A 1 112 ? 18.414 -7.738 -32.452 1.00 91.88 112 LEU A O 1
ATOM 826 N N . ARG A 1 113 ? 16.402 -8.315 -31.648 1.00 92.31 113 ARG A N 1
ATOM 827 C CA . ARG A 1 113 ? 16.263 -9.510 -32.492 1.00 92.31 113 ARG A CA 1
ATOM 828 C C . ARG A 1 113 ? 16.311 -9.182 -33.986 1.00 92.31 113 ARG A C 1
ATOM 830 O O . ARG A 1 113 ? 16.925 -9.935 -34.738 1.00 92.31 113 ARG A O 1
ATOM 837 N N . TRP A 1 114 ? 15.687 -8.082 -34.413 1.00 94.06 114 TRP A N 1
ATOM 838 C CA . TRP A 1 114 ? 15.767 -7.619 -35.803 1.00 94.06 114 TRP A CA 1
ATOM 839 C C . TRP A 1 114 ? 17.202 -7.261 -36.195 1.00 94.06 114 TRP A C 1
ATOM 841 O O . TRP A 1 114 ? 17.676 -7.741 -37.220 1.00 94.06 114 TRP A O 1
ATOM 851 N N . ILE A 1 115 ? 17.909 -6.486 -35.367 1.0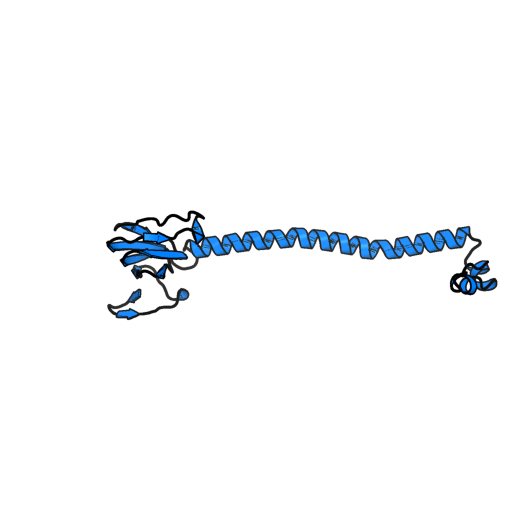0 93.62 115 ILE A N 1
ATOM 852 C CA . ILE A 1 115 ? 19.305 -6.092 -35.621 1.00 93.62 115 ILE A CA 1
ATOM 853 C C . ILE A 1 115 ? 20.217 -7.323 -35.676 1.00 93.62 115 ILE A C 1
ATOM 855 O O . ILE A 1 115 ? 20.997 -7.458 -36.617 1.00 93.62 115 ILE A O 1
ATOM 859 N N . THR A 1 116 ? 20.089 -8.249 -34.720 1.00 95.00 116 THR A N 1
ATOM 860 C CA . THR A 1 116 ? 20.876 -9.491 -34.672 1.00 95.00 116 THR A CA 1
ATOM 861 C C . THR A 1 116 ? 20.702 -10.339 -35.931 1.00 95.00 116 THR A C 1
ATOM 863 O O . THR A 1 116 ? 21.668 -10.948 -36.378 1.00 95.00 116 THR A O 1
ATOM 866 N N . TRP A 1 117 ? 19.506 -10.369 -36.525 1.00 94.62 117 TRP A N 1
ATOM 867 C CA . TRP A 1 117 ? 19.253 -11.120 -37.759 1.00 94.62 117 TRP A CA 1
ATOM 868 C C . TRP A 1 117 ? 19.609 -10.355 -39.042 1.00 94.62 117 TRP A C 1
ATOM 870 O O . TRP A 1 117 ? 19.946 -10.989 -40.038 1.00 94.62 117 TRP A O 1
ATOM 880 N N . LEU A 1 118 ? 19.572 -9.019 -39.035 1.00 95.06 118 LEU A N 1
ATOM 881 C CA . LEU A 1 118 ? 19.930 -8.183 -40.191 1.00 95.06 118 LEU A CA 1
ATOM 882 C C . LEU A 1 118 ? 21.439 -7.989 -40.360 1.00 95.06 118 LEU A C 1
ATOM 884 O O . LEU A 1 118 ? 21.918 -7.899 -41.488 1.00 95.06 118 LEU A O 1
ATOM 888 N N . LEU A 1 119 ? 22.197 -7.927 -39.264 1.00 95.12 119 LEU A N 1
ATOM 889 C CA . LEU A 1 119 ? 23.639 -7.676 -39.314 1.00 95.12 119 LEU A CA 1
ATOM 890 C C . LEU A 1 119 ? 24.423 -8.741 -40.104 1.00 95.12 119 LEU A C 1
ATOM 892 O O . LEU A 1 119 ? 25.185 -8.354 -40.989 1.00 95.12 119 LEU A O 1
ATOM 896 N N . PRO A 1 120 ? 24.248 -10.056 -39.861 1.00 95.75 120 PRO A N 1
ATOM 897 C CA . PRO A 1 120 ? 24.992 -11.092 -40.575 1.00 95.75 120 PRO A CA 1
ATOM 898 C C . PRO A 1 120 ? 24.834 -11.065 -42.106 1.00 95.75 120 PRO A C 1
ATOM 900 O O . PRO A 1 120 ? 25.859 -11.066 -42.786 1.00 95.75 120 PRO A O 1
ATOM 903 N N . PRO A 1 121 ? 23.622 -10.998 -42.699 1.00 95.69 121 PRO A N 1
ATOM 904 C CA . PRO A 1 121 ? 23.487 -10.960 -44.154 1.00 95.69 121 PRO A CA 1
ATOM 905 C C . PRO A 1 121 ? 24.054 -9.672 -44.757 1.00 95.69 121 PRO A C 1
ATOM 907 O O . PRO A 1 121 ? 24.675 -9.731 -45.815 1.00 95.69 121 PRO A O 1
ATOM 910 N N . VAL A 1 122 ? 23.913 -8.527 -44.079 1.00 95.38 122 VAL A N 1
ATOM 911 C CA . VAL A 1 122 ? 24.537 -7.269 -44.519 1.00 95.38 122 VAL A CA 1
ATOM 912 C C . VAL A 1 122 ? 26.060 -7.391 -44.490 1.00 95.38 122 VAL A C 1
ATOM 914 O O . VAL A 1 122 ? 26.724 -7.013 -45.451 1.00 95.38 122 VAL A O 1
ATOM 917 N N . MET A 1 123 ? 26.621 -7.979 -43.433 1.00 93.81 123 MET A N 1
ATOM 918 C CA . MET A 1 123 ? 28.060 -8.202 -43.309 1.00 93.81 123 MET A CA 1
ATOM 919 C C . MET A 1 123 ? 28.582 -9.146 -44.400 1.00 93.81 123 MET A C 1
ATOM 921 O O . MET A 1 123 ? 29.592 -8.845 -45.032 1.00 93.81 123 MET A O 1
ATOM 925 N N . ILE A 1 124 ? 27.865 -10.236 -44.691 1.00 94.25 124 ILE A N 1
ATOM 926 C CA . ILE A 1 124 ? 28.187 -11.153 -45.797 1.00 94.25 124 ILE A CA 1
ATOM 927 C C . ILE A 1 124 ? 28.121 -10.427 -47.146 1.00 94.25 124 ILE A C 1
ATOM 929 O O . ILE A 1 124 ? 29.009 -10.602 -47.979 1.00 94.25 124 ILE A O 1
ATOM 933 N N . LEU A 1 125 ? 27.101 -9.592 -47.364 1.00 93.88 125 LEU A N 1
ATOM 934 C CA . LEU A 1 125 ? 26.926 -8.841 -48.605 1.00 93.88 125 LEU A CA 1
ATOM 935 C C . LEU A 1 125 ? 28.058 -7.828 -48.822 1.00 93.88 125 LEU A C 1
ATOM 937 O O . LEU A 1 125 ? 28.599 -7.752 -49.924 1.00 93.88 125 LEU A O 1
ATOM 941 N N . VAL A 1 126 ? 28.469 -7.111 -47.772 1.00 92.75 126 VAL A N 1
ATOM 942 C CA . VAL A 1 126 ? 29.613 -6.186 -47.822 1.00 92.75 126 VAL A CA 1
ATOM 943 C C . VAL A 1 126 ? 30.917 -6.936 -48.084 1.00 92.75 126 VAL A C 1
ATOM 945 O O . VAL A 1 126 ? 31.686 -6.517 -48.945 1.00 92.75 126 VAL A O 1
ATOM 948 N N . ILE A 1 127 ? 31.162 -8.059 -47.399 1.00 88.25 127 ILE A N 1
ATOM 949 C CA . ILE A 1 127 ? 32.360 -8.888 -47.621 1.00 88.25 127 ILE A CA 1
ATOM 950 C C . ILE A 1 127 ? 32.401 -9.396 -49.066 1.00 88.25 127 ILE A C 1
ATOM 952 O O . ILE A 1 127 ? 33.443 -9.323 -49.714 1.00 88.25 127 ILE A O 1
ATOM 956 N N . ASN A 1 128 ? 31.270 -9.864 -49.598 1.00 86.81 128 ASN A N 1
ATOM 957 C CA . ASN A 1 128 ? 31.187 -10.327 -50.979 1.00 86.81 128 ASN A CA 1
ATOM 958 C C . ASN A 1 128 ? 31.428 -9.182 -51.979 1.00 86.81 128 ASN A C 1
ATOM 960 O O . ASN A 1 128 ? 32.164 -9.361 -52.947 1.00 86.81 128 ASN A O 1
ATOM 964 N N . GLY A 1 129 ? 30.869 -7.995 -51.721 1.00 87.56 129 GLY A N 1
ATOM 965 C CA . GLY A 1 129 ? 31.101 -6.802 -52.538 1.00 87.56 129 GLY A CA 1
ATOM 966 C C . GLY A 1 129 ? 32.571 -6.376 -52.557 1.00 87.56 129 GLY A C 1
ATOM 967 O O . GLY A 1 129 ? 33.138 -6.182 -53.630 1.00 87.56 129 GLY A O 1
ATOM 968 N N . GLN A 1 130 ? 33.212 -6.314 -51.385 1.00 82.12 130 GLN A N 1
ATOM 969 C CA . GLN A 1 130 ? 34.640 -5.996 -51.273 1.00 82.12 130 GLN A CA 1
ATOM 970 C C . GLN A 1 130 ? 35.510 -7.033 -51.990 1.00 82.12 130 GLN A C 1
ATOM 972 O O . GLN A 1 130 ? 36.442 -6.655 -52.694 1.00 82.12 130 GLN A O 1
ATOM 977 N N . MET A 1 131 ? 35.180 -8.323 -51.874 1.00 80.00 131 MET A N 1
ATOM 978 C CA . MET A 1 131 ? 35.933 -9.392 -52.535 1.00 80.00 131 MET A CA 1
ATOM 979 C C . MET A 1 131 ? 35.814 -9.340 -54.065 1.00 80.00 131 MET A C 1
ATOM 981 O O . MET A 1 131 ? 36.785 -9.599 -54.773 1.00 80.00 131 MET A O 1
ATOM 985 N N . GLN A 1 132 ? 34.641 -8.990 -54.601 1.00 78.12 132 GLN A N 1
ATOM 986 C CA . GLN A 1 132 ? 34.473 -8.797 -56.046 1.00 78.12 132 GLN A CA 1
ATOM 987 C C . GLN A 1 132 ? 35.236 -7.566 -56.546 1.00 78.12 132 GLN A C 1
ATOM 989 O O . GLN A 1 132 ? 35.884 -7.636 -57.588 1.00 78.12 132 GLN A O 1
ATOM 994 N N . ALA A 1 133 ? 35.226 -6.468 -55.783 1.00 77.31 133 ALA A N 1
ATOM 995 C CA . ALA A 1 133 ? 35.971 -5.255 -56.116 1.00 77.31 133 ALA A CA 1
ATOM 996 C C . ALA A 1 133 ? 37.499 -5.455 -56.066 1.00 77.31 133 ALA A C 1
ATOM 998 O O . ALA A 1 133 ? 38.222 -4.824 -56.833 1.00 77.31 133 ALA A O 1
ATOM 999 N N . SER A 1 134 ? 37.998 -6.350 -55.206 1.00 72.81 134 SER A N 1
ATOM 1000 C CA . SER A 1 134 ? 39.428 -6.651 -55.064 1.00 72.81 134 SER A CA 1
ATOM 1001 C C . SER A 1 134 ? 39.969 -7.700 -56.046 1.00 72.81 134 SER A C 1
ATOM 1003 O O . SER A 1 134 ? 41.069 -8.198 -55.830 1.00 72.81 134 SER A O 1
ATOM 1005 N N . GLY A 1 135 ? 39.223 -8.058 -57.098 1.00 67.56 135 GLY A N 1
ATOM 1006 C CA . GLY A 1 135 ? 39.679 -9.018 -58.117 1.00 67.56 135 GLY A CA 1
ATOM 1007 C C . GLY A 1 135 ? 39.112 -10.437 -57.988 1.00 67.56 135 GLY A C 1
ATOM 1008 O O . GLY A 1 135 ? 39.551 -11.341 -58.694 1.00 67.56 135 GLY A O 1
ATOM 1009 N N . GLY A 1 136 ? 38.104 -10.634 -57.133 1.00 68.50 136 GLY A N 1
ATOM 1010 C CA . GLY A 1 136 ? 37.331 -11.871 -57.027 1.00 68.50 136 GLY A CA 1
ATOM 1011 C C . GLY A 1 136 ? 37.920 -12.920 -56.077 1.00 68.50 136 GLY A C 1
ATOM 1012 O O . GLY A 1 136 ? 39.097 -12.907 -55.718 1.00 68.50 136 GLY A O 1
ATOM 1013 N N . TRP A 1 137 ? 37.077 -13.883 -55.684 1.00 62.03 137 TRP A N 1
ATOM 1014 C CA . TRP A 1 137 ? 37.460 -14.998 -54.803 1.00 62.03 137 TRP A CA 1
ATOM 1015 C C . TRP A 1 137 ? 38.592 -15.863 -55.386 1.00 62.03 137 TRP A C 1
ATOM 1017 O O . TRP A 1 137 ? 39.343 -16.487 -54.637 1.00 62.03 137 TRP A O 1
ATOM 1027 N N . GLU A 1 138 ? 38.746 -15.868 -56.712 1.00 61.19 138 GLU A N 1
ATOM 1028 C CA . GLU A 1 138 ? 39.764 -16.644 -57.419 1.00 61.19 138 GLU A CA 1
ATOM 1029 C C . GLU A 1 138 ? 41.191 -16.122 -57.159 1.00 61.19 138 GLU A C 1
ATOM 1031 O O . GLU A 1 138 ? 42.080 -16.915 -56.847 1.00 61.19 138 GLU A O 1
ATOM 1036 N N . GLN A 1 139 ? 41.420 -14.800 -57.171 1.00 58.78 139 GLN A N 1
ATOM 1037 C CA . GLN A 1 139 ? 42.738 -14.218 -56.862 1.00 58.78 139 GLN A CA 1
ATOM 1038 C C . GLN A 1 139 ? 43.134 -14.408 -55.389 1.00 58.78 139 GLN A C 1
ATOM 1040 O O . GLN A 1 139 ? 44.300 -14.672 -55.089 1.00 58.78 139 GLN A O 1
ATOM 1045 N N . ALA A 1 140 ? 42.179 -14.332 -54.457 1.00 57.31 140 ALA A N 1
ATOM 1046 C CA . ALA A 1 140 ? 42.444 -14.501 -53.026 1.00 57.31 140 ALA A CA 1
ATOM 1047 C C . ALA A 1 140 ? 42.847 -15.942 -52.651 1.00 57.31 140 ALA A C 1
ATOM 1049 O O . ALA A 1 140 ? 43.722 -16.149 -51.804 1.00 57.31 140 ALA A O 1
ATOM 1050 N N . ILE A 1 141 ? 42.235 -16.942 -53.296 1.00 60.91 141 ILE A N 1
ATOM 1051 C CA . ILE A 1 141 ? 42.528 -18.362 -53.053 1.00 60.91 141 ILE A CA 1
ATOM 1052 C C . ILE A 1 141 ? 43.827 -18.783 -53.755 1.00 60.91 141 ILE A C 1
ATOM 1054 O O . ILE A 1 141 ? 44.617 -19.521 -53.167 1.00 60.91 141 ILE A O 1
ATOM 1058 N N . THR A 1 142 ? 44.095 -18.279 -54.964 1.00 61.03 142 THR A N 1
ATOM 1059 C CA . THR A 1 142 ? 45.307 -18.623 -55.734 1.00 61.03 142 THR A CA 1
ATOM 1060 C C . THR A 1 142 ? 46.575 -17.936 -55.215 1.00 61.03 142 THR A C 1
ATOM 1062 O O . THR A 1 142 ? 47.641 -18.546 -55.236 1.00 61.03 142 THR A O 1
ATOM 1065 N N . THR A 1 143 ? 46.480 -16.713 -54.677 1.00 58.50 143 THR A N 1
ATOM 1066 C CA . THR A 1 143 ? 47.657 -15.946 -54.207 1.00 58.50 143 THR A CA 1
ATOM 1067 C C . THR A 1 143 ? 48.042 -16.251 -52.748 1.00 58.50 143 THR A C 1
ATOM 1069 O O . THR A 1 143 ? 49.113 -15.862 -52.290 1.00 58.50 143 THR A O 1
ATOM 1072 N N . GLY A 1 144 ? 47.197 -16.949 -51.976 1.00 57.12 144 GLY A N 1
ATOM 1073 C CA . GLY A 1 144 ? 47.488 -17.297 -50.575 1.00 57.12 144 GLY A CA 1
ATOM 1074 C C . GLY A 1 144 ? 47.548 -16.102 -49.607 1.00 57.12 144 GLY A C 1
ATOM 1075 O O . GLY A 1 144 ? 48.032 -16.244 -48.483 1.00 57.12 144 GLY A O 1
ATOM 1076 N N . SER A 1 145 ? 47.041 -14.932 -50.010 1.00 59.25 145 SER A N 1
ATOM 1077 C CA . SER A 1 145 ? 47.104 -13.668 -49.253 1.00 59.25 145 SER A CA 1
ATOM 1078 C C . SER A 1 145 ? 46.312 -13.681 -47.939 1.00 59.25 145 SER A C 1
ATOM 1080 O O . SER A 1 145 ? 46.579 -12.884 -47.042 1.00 59.25 145 SER A O 1
ATOM 1082 N N . TRP A 1 146 ? 45.392 -14.632 -47.760 1.00 58.94 146 TRP A N 1
ATOM 1083 C CA . TRP A 1 146 ? 44.701 -14.834 -46.483 1.00 58.94 146 TRP A CA 1
ATOM 1084 C C . TRP A 1 146 ? 45.662 -15.206 -45.338 1.00 58.94 146 TRP A C 1
ATOM 1086 O O . TRP A 1 146 ? 45.364 -14.921 -44.181 1.00 58.94 146 TRP A O 1
ATOM 1096 N N . ARG A 1 147 ? 46.842 -15.774 -45.644 1.00 57.75 147 ARG A N 1
ATOM 1097 C CA . ARG A 1 147 ? 47.885 -16.088 -44.649 1.00 57.75 147 ARG A CA 1
ATOM 1098 C C . ARG A 1 147 ? 48.696 -14.871 -44.201 1.00 57.75 147 ARG A C 1
ATOM 1100 O O . ARG A 1 147 ? 49.176 -14.853 -43.071 1.00 57.75 147 ARG A O 1
ATOM 1107 N N . THR A 1 148 ? 48.868 -13.859 -45.051 1.00 55.91 148 THR A N 1
ATOM 1108 C CA . THR A 1 148 ? 49.663 -12.666 -44.706 1.00 55.91 148 THR A CA 1
ATOM 1109 C C . THR A 1 148 ? 48.865 -11.639 -43.905 1.00 55.91 148 THR A C 1
ATOM 1111 O O . THR A 1 148 ? 49.464 -10.850 -43.183 1.00 55.91 148 THR A O 1
ATOM 1114 N N . ALA A 1 149 ? 47.530 -11.692 -43.945 1.00 56.69 149 ALA A N 1
ATOM 1115 C CA . ALA A 1 149 ? 46.667 -10.839 -43.125 1.00 56.69 149 ALA A CA 1
ATOM 1116 C C . ALA A 1 149 ? 46.642 -11.229 -41.630 1.00 56.69 149 ALA A C 1
ATOM 1118 O O . ALA A 1 149 ? 46.390 -10.372 -40.787 1.00 56.69 149 ALA A O 1
ATOM 1119 N N . SER A 1 150 ? 46.928 -12.490 -41.273 1.00 56.47 150 SER A N 1
ATOM 1120 C CA . SER A 1 150 ? 46.969 -12.945 -39.870 1.00 56.47 150 SER A CA 1
ATOM 1121 C C . SER A 1 150 ? 48.326 -12.755 -39.186 1.00 56.47 150 SER A C 1
ATOM 1123 O O . SER A 1 150 ? 48.407 -12.833 -37.962 1.00 56.47 150 SER A O 1
ATOM 1125 N N . VAL A 1 151 ? 49.399 -12.506 -39.944 1.00 59.12 151 VAL A N 1
ATOM 1126 C CA . VAL A 1 151 ? 50.708 -12.181 -39.362 1.00 59.12 151 VAL A CA 1
ATOM 1127 C C . VAL A 1 151 ? 50.762 -10.671 -39.176 1.00 59.12 151 VAL A C 1
ATOM 1129 O O . VAL A 1 151 ? 51.142 -9.925 -40.076 1.00 59.12 151 VAL A O 1
ATOM 1132 N N . GLY A 1 152 ? 50.324 -10.222 -37.998 1.00 49.69 152 GLY A N 1
ATOM 1133 C CA . GLY A 1 152 ? 50.434 -8.834 -37.571 1.00 49.69 152 GLY A CA 1
ATOM 1134 C C . GLY A 1 152 ? 51.849 -8.310 -37.812 1.00 49.69 152 GLY A C 1
ATOM 1135 O O . GLY A 1 152 ? 52.828 -8.827 -37.275 1.00 49.69 152 GLY A O 1
ATOM 1136 N N . ARG A 1 153 ? 51.954 -7.287 -38.659 1.00 45.34 153 ARG A N 1
ATOM 1137 C CA . ARG A 1 153 ? 53.202 -6.584 -38.940 1.00 45.34 153 ARG A CA 1
ATOM 1138 C C . ARG A 1 153 ? 53.588 -5.788 -37.688 1.00 45.34 153 ARG A C 1
ATOM 1140 O O . ARG A 1 153 ? 53.071 -4.697 -37.470 1.00 45.34 153 ARG A O 1
ATOM 1147 N N . SER A 1 154 ? 54.456 -6.351 -36.850 1.00 50.91 154 SER A N 1
ATOM 1148 C CA . SER A 1 154 ? 55.116 -5.607 -35.772 1.00 50.91 154 SER A CA 1
ATOM 1149 C C . SER A 1 154 ? 56.068 -4.570 -36.386 1.00 50.91 154 SER A C 1
ATOM 1151 O O . SER A 1 154 ? 56.816 -4.934 -37.298 1.00 50.91 154 SER A O 1
ATOM 1153 N N . PRO A 1 155 ? 56.071 -3.302 -35.934 1.00 53.16 155 PRO A N 1
ATOM 1154 C CA . PRO A 1 155 ? 56.994 -2.298 -36.434 1.00 53.16 155 PRO A CA 1
ATOM 1155 C C . PRO A 1 155 ? 58.299 -2.342 -35.629 1.00 53.16 155 PRO A C 1
ATOM 1157 O O . PRO A 1 155 ? 58.294 -2.225 -34.408 1.00 53.16 155 PRO A O 1
ATOM 1160 N N . ALA A 1 156 ? 59.414 -2.511 -36.325 1.00 43.94 156 ALA A N 1
ATOM 1161 C CA . ALA A 1 156 ? 60.767 -2.166 -35.891 1.00 43.94 156 ALA A CA 1
ATOM 1162 C C . ALA A 1 156 ? 61.592 -2.084 -37.184 1.00 43.94 156 ALA A C 1
ATOM 1164 O O . ALA A 1 156 ? 61.457 -2.967 -38.028 1.00 43.94 156 ALA A O 1
ATOM 1165 N N . SER A 1 157 ? 62.399 -1.073 -37.471 1.00 52.66 157 SER A N 1
ATOM 1166 C CA . SER A 1 157 ? 62.903 0.102 -36.751 1.00 52.66 157 SER A CA 1
ATOM 1167 C C . SER A 1 157 ? 63.438 1.059 -37.813 1.00 52.66 157 SER A C 1
ATOM 1169 O O . SER A 1 157 ? 64.015 0.514 -38.785 1.00 52.66 157 SER A O 1
#

pLDDT: mean 74.99, std 14.4, range [40.62, 95.75]